Protein AF-A0A5M5C0R5-F1 (afdb_monomer)

Secondary structure (DSSP, 8-state):
----GGG-HHHHTTPPPPPPP-TTS-HHHHHHHHHHHHHHH------TTSSB-TT-PBP-----GGGTS----HHHHHH-TTSPPBTTSEEGGGTTEEP-B-TT--

Mean predicted aligned error: 13.59 Å

Organism: Bacteroides ovatus (NCBI:txid28116)

Solvent-accessible surface area (backbone atoms only — not comparable to full-atom values): 6983 Å² total; per-residue (Å²): 141,86,81,56,75,74,67,36,71,47,55,67,68,73,49,81,80,79,78,78,78,59,87,90,50,65,60,68,63,45,50,48,55,52,48,52,52,43,71,76,68,59,78,77,80,85,64,92,80,83,39,55,48,101,83,69,47,77,57,72,89,76,90,53,61,47,80,81,46,84,56,70,55,63,72,58,40,71,75,37,76,84,64,72,31,28,45,67,28,60,20,69,89,60,82,50,39,73,21,77,36,62,94,81,76,125

Sequence (106 aa):
GGTNVDDDPLVKAGITRPAAMDLRKDLASEQDRLKEFYSNYLTRKTKKGDSYDDSHSPLYIAFLPRYYILGFHQGIQGNNSTLLQTIGWGDYNNGGANGTFDPLAE

Foldseek 3Di:
DDDDPCNPQCVVVVHDDDDDQDPVDDRVVSVVVNVVVCVVRVDDDDDPPDAADPVRDGDDDDPFPCVVDPWDDPVVCVVPVPDFTEARFFRPSVVGDGTDDDPPPD

Radius of gyration: 24.73 Å; Cα contacts (8 Å, |Δi|>4): 86; chains: 1; bounding box: 48×37×63 Å

Structure (mmCIF, N/CA/C/O backbone):
data_AF-A0A5M5C0R5-F1
#
_entry.id   AF-A0A5M5C0R5-F1
#
loop_
_atom_site.group_PDB
_atom_site.id
_atom_site.type_symbol
_atom_site.label_atom_id
_atom_site.label_alt_id
_atom_site.label_comp_id
_atom_site.label_asym_id
_atom_site.label_entity_id
_atom_site.label_seq_id
_atom_site.pdbx_PDB_ins_code
_atom_site.Cartn_x
_atom_site.Cartn_y
_atom_site.Cartn_z
_atom_site.occupancy
_atom_site.B_iso_or_equiv
_atom_site.auth_seq_id
_atom_site.auth_comp_id
_atom_site.auth_asym_id
_atom_site.auth_atom_id
_atom_site.pdbx_PDB_model_num
ATOM 1 N N . GLY A 1 1 ? 7.783 2.047 33.571 1.00 43.91 1 GLY A N 1
ATOM 2 C CA . GLY A 1 1 ? 6.763 1.249 32.874 1.00 43.91 1 GLY A CA 1
ATOM 3 C C . GLY A 1 1 ? 5.533 1.260 33.739 1.00 43.91 1 GLY A C 1
ATOM 4 O O . GLY A 1 1 ? 5.606 0.741 34.839 1.00 43.91 1 GLY A O 1
ATOM 5 N N . GLY A 1 2 ? 4.482 1.949 33.314 1.00 54.00 2 GLY A N 1
ATOM 6 C CA . GLY A 1 2 ? 3.274 2.160 34.107 1.00 54.00 2 GLY A CA 1
ATOM 7 C C . GLY A 1 2 ? 2.143 2.477 33.151 1.00 54.00 2 GLY A C 1
ATOM 8 O O . GLY A 1 2 ? 1.953 3.628 32.789 1.00 54.00 2 GLY A O 1
ATOM 9 N N . THR A 1 3 ? 1.504 1.433 32.646 1.00 58.03 3 THR A N 1
ATOM 10 C CA . THR A 1 3 ? 0.257 1.541 31.892 1.00 58.03 3 THR A CA 1
ATOM 11 C C . THR A 1 3 ? -0.794 0.863 32.748 1.00 58.03 3 THR A C 1
ATOM 13 O O . THR A 1 3 ? -0.760 -0.361 32.898 1.00 58.03 3 THR A O 1
ATOM 16 N N . ASN A 1 4 ? -1.658 1.660 33.366 1.00 75.94 4 ASN A N 1
ATOM 17 C CA . ASN A 1 4 ? -2.819 1.179 34.103 1.00 75.94 4 ASN A CA 1
ATOM 18 C C . ASN A 1 4 ? -3.977 0.935 33.126 1.00 75.94 4 ASN A C 1
ATOM 20 O O . ASN A 1 4 ? -3.943 1.390 31.984 1.00 75.94 4 ASN A O 1
ATOM 24 N N . VAL A 1 5 ? -5.016 0.218 33.561 1.00 70.88 5 VAL A N 1
ATOM 25 C CA . VAL A 1 5 ? -6.223 -0.016 32.740 1.00 70.88 5 VAL A CA 1
ATOM 26 C C . VAL A 1 5 ? -6.858 1.307 32.294 1.00 70.88 5 VAL A C 1
ATOM 28 O O . VAL A 1 5 ? -7.346 1.407 31.172 1.00 70.88 5 VAL A O 1
ATOM 31 N N . ASP A 1 6 ? -6.761 2.343 33.125 1.00 76.19 6 ASP A N 1
ATOM 32 C CA . ASP A 1 6 ? -7.277 3.685 32.834 1.00 76.19 6 ASP A CA 1
ATOM 33 C C . ASP A 1 6 ? -6.504 4.412 31.716 1.00 76.19 6 ASP A C 1
ATOM 35 O O . ASP A 1 6 ? -7.011 5.369 31.128 1.00 76.19 6 ASP A O 1
ATOM 39 N N . ASP A 1 7 ? -5.291 3.951 31.387 1.00 77.69 7 ASP A N 1
ATOM 40 C CA . ASP A 1 7 ? -4.486 4.485 30.282 1.00 77.69 7 ASP A CA 1
ATOM 41 C C . ASP A 1 7 ? -4.867 3.872 28.922 1.00 77.69 7 ASP A C 1
ATOM 43 O O . ASP A 1 7 ? -4.337 4.286 27.885 1.00 77.69 7 ASP A O 1
ATOM 47 N N . ASP A 1 8 ? -5.776 2.890 28.894 1.00 78.94 8 ASP A N 1
ATOM 48 C CA . ASP A 1 8 ? -6.292 2.318 27.653 1.00 78.94 8 ASP A CA 1
ATOM 49 C C . ASP A 1 8 ? -7.075 3.391 26.869 1.00 78.94 8 ASP A C 1
ATOM 51 O O . ASP A 1 8 ? -8.055 3.946 27.378 1.00 78.94 8 ASP A O 1
ATOM 55 N N . PRO A 1 9 ? -6.692 3.694 25.614 1.00 79.25 9 PRO A N 1
ATOM 56 C CA . PRO A 1 9 ? -7.361 4.710 24.807 1.00 79.25 9 PRO A CA 1
ATOM 57 C C . PRO A 1 9 ? -8.855 4.438 24.588 1.00 79.25 9 PRO A C 1
ATOM 59 O O . PRO A 1 9 ? -9.615 5.394 24.449 1.00 79.25 9 PRO A O 1
ATOM 62 N N . LEU A 1 10 ? -9.292 3.173 24.591 1.00 83.19 10 LEU A N 1
ATOM 63 C CA . LEU A 1 10 ? -10.714 2.835 24.481 1.00 83.19 10 LEU A CA 1
ATOM 64 C C . LEU A 1 10 ? -11.460 3.125 25.789 1.00 83.19 10 LEU A C 1
ATOM 66 O O . LEU A 1 10 ? -12.554 3.686 25.755 1.00 83.19 10 LEU A O 1
ATOM 70 N N . VAL A 1 11 ? -10.842 2.824 26.937 1.00 84.25 11 VAL A N 1
ATOM 71 C CA . VAL A 1 11 ? -11.403 3.106 28.271 1.00 84.25 11 VAL A CA 1
ATOM 72 C C . VAL A 1 11 ? -11.503 4.613 28.499 1.00 84.25 11 VAL A C 1
ATOM 74 O O . VAL A 1 11 ? -12.562 5.111 28.873 1.00 84.25 11 VAL A O 1
ATOM 77 N N . LYS A 1 12 ? -10.445 5.367 28.179 1.00 83.38 12 LYS A N 1
ATOM 78 C CA . LYS A 1 12 ? -10.418 6.832 28.302 1.00 83.38 12 LYS A CA 1
ATOM 79 C C . LYS A 1 12 ? -11.450 7.533 27.413 1.00 83.38 12 LYS A C 1
ATOM 81 O O . LYS A 1 12 ? -11.945 8.598 27.771 1.00 83.38 12 LYS A O 1
ATOM 86 N N . ALA A 1 13 ? -11.770 6.946 26.262 1.00 82.62 13 ALA A N 1
ATOM 87 C CA . ALA A 1 13 ? -12.794 7.443 25.348 1.00 82.62 13 ALA A CA 1
ATOM 88 C C . ALA A 1 13 ? -14.220 6.969 25.702 1.00 82.62 13 ALA A C 1
ATOM 90 O O . ALA A 1 13 ? -15.163 7.323 24.998 1.00 82.62 13 ALA A O 1
ATOM 91 N N . GLY A 1 14 ? -14.395 6.176 26.768 1.00 86.69 14 GLY A N 1
ATOM 92 C CA . GLY A 1 14 ? -15.698 5.642 27.179 1.00 86.69 14 GLY A CA 1
ATOM 93 C C . GLY A 1 14 ? -16.268 4.588 26.223 1.00 86.69 14 GLY A C 1
ATOM 94 O O . GLY A 1 14 ? -17.473 4.342 26.222 1.00 86.69 14 GLY A O 1
ATOM 95 N N . ILE A 1 15 ? -15.427 3.974 25.388 1.00 87.12 15 ILE A N 1
ATOM 96 C CA . ILE A 1 15 ? -15.841 3.004 24.373 1.00 87.12 15 ILE A CA 1
ATOM 97 C C . ILE A 1 15 ? -15.742 1.595 24.954 1.00 87.12 15 ILE A C 1
ATOM 99 O O . ILE A 1 15 ? -14.687 1.157 25.415 1.00 87.12 15 ILE A O 1
ATOM 103 N N . THR A 1 16 ? -16.840 0.844 24.880 1.00 88.25 16 THR A N 1
ATOM 104 C CA . THR A 1 16 ? -16.852 -0.568 25.285 1.00 88.25 16 THR A CA 1
ATOM 105 C C . THR A 1 16 ? -16.280 -1.445 24.174 1.00 88.25 16 THR A C 1
ATOM 107 O O . THR A 1 16 ? -16.625 -1.289 23.004 1.00 88.25 16 THR A O 1
ATOM 110 N N . ARG A 1 17 ? -15.402 -2.387 24.538 1.00 85.25 17 ARG A N 1
ATOM 111 C CA . ARG A 1 17 ? -14.807 -3.341 23.591 1.00 85.25 17 ARG A CA 1
ATOM 112 C C . ARG A 1 17 ? -15.885 -4.258 22.993 1.00 85.25 17 ARG A C 1
ATOM 114 O O . ARG A 1 17 ? -16.789 -4.676 23.718 1.00 85.25 17 ARG A O 1
ATOM 121 N N . PRO A 1 18 ? -15.789 -4.615 21.702 1.00 89.44 18 PRO A N 1
ATOM 122 C CA . PRO A 1 18 ? -16.727 -5.535 21.089 1.00 89.44 18 PRO A CA 1
ATOM 123 C C . PRO A 1 18 ? -16.563 -6.925 21.706 1.00 89.44 18 PRO A C 1
ATOM 125 O O . PRO A 1 18 ? -15.462 -7.323 22.093 1.00 89.44 18 PRO A O 1
ATOM 128 N N . ALA A 1 19 ? -17.650 -7.692 21.742 1.00 90.50 19 ALA A N 1
ATOM 129 C CA . ALA A 1 19 ? -17.567 -9.110 22.063 1.00 90.50 19 ALA A CA 1
ATOM 130 C C . ALA A 1 19 ? -16.679 -9.841 21.042 1.00 90.50 19 ALA A C 1
ATOM 132 O O . ALA A 1 19 ? -16.635 -9.462 19.863 1.00 90.50 19 ALA A O 1
ATOM 133 N N . ALA A 1 20 ? -16.008 -10.902 21.501 1.00 89.62 20 ALA A N 1
ATOM 134 C CA . ALA A 1 20 ? -15.239 -11.793 20.641 1.00 89.62 20 ALA A CA 1
ATOM 135 C C . ALA A 1 20 ? -16.111 -12.365 19.510 1.00 89.62 20 ALA A C 1
ATOM 137 O O . ALA A 1 20 ? -17.335 -12.434 19.628 1.00 89.62 20 ALA A O 1
ATOM 138 N N . MET A 1 21 ? -15.463 -12.759 18.416 1.00 91.06 21 MET A N 1
ATOM 139 C CA . MET A 1 21 ? -16.134 -13.380 17.277 1.00 91.06 21 MET A CA 1
ATOM 140 C C . MET A 1 21 ? -16.837 -14.671 17.705 1.00 91.06 21 MET A C 1
ATOM 142 O O . MET A 1 21 ? -16.207 -15.556 18.287 1.00 91.06 21 MET A O 1
ATOM 146 N N . ASP A 1 22 ? -18.125 -14.793 17.391 1.00 91.94 22 ASP A N 1
ATOM 147 C CA . ASP A 1 22 ? -18.856 -16.041 17.605 1.00 91.94 22 ASP A CA 1
ATOM 148 C C . ASP A 1 22 ? -18.689 -16.969 16.396 1.00 91.94 22 ASP A C 1
ATOM 150 O O . ASP A 1 22 ? -19.340 -16.798 15.369 1.00 91.94 22 ASP A O 1
ATOM 154 N N . LEU A 1 23 ? -17.838 -17.990 16.538 1.00 92.81 23 LEU A N 1
ATOM 155 C CA . LEU A 1 23 ? -17.542 -18.962 15.475 1.00 92.81 23 LEU A CA 1
ATOM 156 C C . LEU A 1 23 ? -18.738 -19.844 15.080 1.00 92.81 23 LEU A C 1
ATOM 158 O O . LEU A 1 23 ? -18.638 -20.617 14.132 1.00 92.81 23 LEU A O 1
ATOM 162 N N . ARG A 1 24 ? -19.851 -19.773 15.818 1.00 93.75 24 ARG A N 1
ATOM 163 C CA . ARG A 1 24 ? -21.090 -20.505 15.510 1.00 93.75 24 ARG A CA 1
ATOM 164 C C . ARG A 1 24 ? -22.002 -19.736 14.551 1.00 93.75 24 ARG A C 1
ATOM 166 O O . ARG A 1 24 ? -22.993 -20.298 14.092 1.00 93.75 24 ARG A O 1
ATOM 173 N N . LYS A 1 25 ? -21.714 -18.457 14.297 1.00 92.31 25 LYS A N 1
ATOM 174 C CA . LYS A 1 25 ? -22.447 -17.602 13.355 1.00 92.31 25 LYS A CA 1
ATOM 175 C C . LYS A 1 25 ? -21.710 -17.521 12.020 1.00 92.31 25 LYS A C 1
ATOM 177 O O . LYS A 1 25 ? -20.612 -18.051 11.871 1.00 92.31 25 LYS A O 1
ATOM 182 N N . ASP A 1 26 ? -22.324 -16.842 11.057 1.00 93.88 26 ASP A N 1
ATOM 183 C CA . ASP A 1 26 ? -21.658 -16.505 9.804 1.00 93.88 26 ASP A CA 1
ATOM 184 C C . ASP A 1 26 ? -20.373 -15.700 10.064 1.00 93.88 26 ASP A C 1
ATOM 186 O O . ASP A 1 26 ? -20.394 -14.655 10.722 1.00 93.88 26 ASP A O 1
ATOM 190 N N . LEU A 1 27 ? -19.250 -16.206 9.547 1.00 92.75 27 LEU A N 1
ATOM 191 C CA . LEU A 1 27 ? -17.936 -15.624 9.810 1.00 92.75 27 LEU A CA 1
ATOM 192 C C . LEU A 1 27 ? -17.766 -14.263 9.139 1.00 92.75 27 LEU A C 1
ATOM 194 O O . LEU A 1 27 ? -17.156 -13.386 9.744 1.00 92.75 27 LEU A O 1
ATOM 198 N N . ALA A 1 28 ? -18.285 -14.077 7.923 1.00 93.38 28 ALA A N 1
ATOM 199 C CA . ALA A 1 28 ? -18.131 -12.816 7.200 1.00 93.38 28 ALA A CA 1
ATOM 200 C C . ALA A 1 28 ? -18.808 -11.669 7.963 1.00 93.38 28 ALA A C 1
ATOM 202 O O . ALA A 1 28 ? -18.186 -10.643 8.228 1.00 93.38 28 ALA A O 1
ATOM 203 N N . SER A 1 29 ? -20.033 -11.901 8.435 1.00 91.50 29 SER A N 1
ATOM 204 C CA . SER A 1 29 ? -20.790 -10.934 9.234 1.00 91.50 29 SER A CA 1
ATOM 205 C C . SER A 1 29 ? -20.084 -10.563 10.546 1.00 91.50 29 SER A C 1
ATOM 207 O O . SER A 1 29 ? -20.025 -9.390 10.924 1.00 91.50 29 SER A O 1
ATOM 209 N N . GLU A 1 30 ? -19.519 -11.542 11.260 1.00 93.00 30 GLU A N 1
ATOM 210 C CA . GLU A 1 30 ? -18.774 -11.262 12.494 1.00 93.00 30 GLU A CA 1
ATOM 211 C C . GLU A 1 30 ? -17.438 -10.548 12.229 1.00 93.00 30 GLU A C 1
ATOM 213 O O . GLU A 1 30 ? -17.031 -9.688 13.018 1.00 93.00 30 GLU A O 1
ATOM 218 N N . GLN A 1 31 ? -16.766 -10.863 11.118 1.00 92.56 31 GLN A N 1
ATOM 219 C CA . GLN A 1 31 ? -15.555 -10.168 10.684 1.00 92.56 31 GLN A CA 1
ATOM 220 C C . GLN A 1 31 ? -15.845 -8.712 10.321 1.00 92.56 31 GLN A C 1
ATOM 222 O O . GLN A 1 31 ? -15.105 -7.831 10.760 1.00 92.56 31 GLN A O 1
ATOM 227 N N . ASP A 1 32 ? -16.930 -8.443 9.595 1.00 94.06 32 ASP A N 1
ATOM 228 C CA . ASP A 1 32 ? -17.336 -7.088 9.222 1.00 94.06 32 ASP A CA 1
ATOM 229 C C . ASP A 1 32 ? -17.688 -6.244 10.453 1.00 94.06 32 ASP A C 1
ATOM 231 O O . ASP A 1 32 ? -17.211 -5.114 10.579 1.00 94.06 32 ASP A O 1
ATOM 235 N N . ARG A 1 33 ? -18.405 -6.817 11.430 1.00 93.5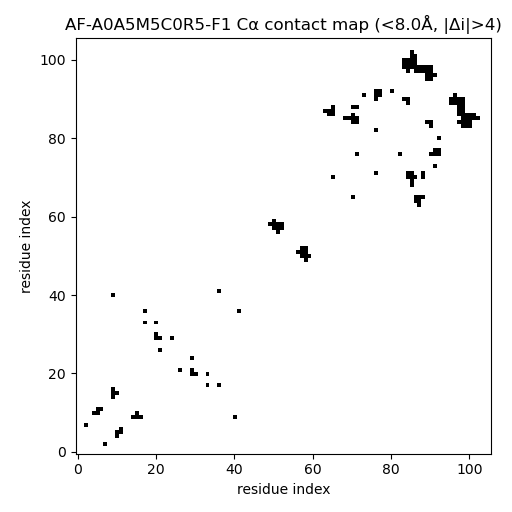6 33 ARG A N 1
ATOM 236 C CA . ARG A 1 33 ? -18.694 -6.160 12.717 1.00 93.56 33 ARG A CA 1
ATOM 237 C C . ARG A 1 33 ? -17.419 -5.744 13.455 1.00 93.56 33 ARG A C 1
ATOM 239 O O . ARG A 1 33 ? -17.324 -4.631 13.977 1.00 93.56 33 ARG A O 1
ATOM 246 N N . LEU A 1 34 ? -16.441 -6.647 13.554 1.00 92.38 34 LEU A N 1
ATOM 247 C CA . LEU A 1 34 ? -15.174 -6.351 14.226 1.00 92.38 34 LEU A CA 1
ATOM 248 C C . LEU A 1 34 ? -14.342 -5.341 13.434 1.00 92.38 34 LEU A C 1
ATOM 250 O O . LEU A 1 34 ? -13.758 -4.432 14.027 1.00 92.38 34 LEU A O 1
ATOM 254 N N . LYS A 1 35 ? -14.313 -5.468 12.105 1.00 90.31 35 LYS A N 1
ATOM 255 C CA . LYS A 1 35 ? -13.638 -4.534 11.204 1.00 90.31 35 LYS A CA 1
ATOM 256 C C . LYS A 1 35 ? -14.174 -3.120 11.384 1.00 90.31 35 LYS A C 1
ATOM 258 O O . LYS A 1 35 ? -13.376 -2.214 11.590 1.00 90.31 35 LYS A O 1
ATOM 263 N N . GLU A 1 36 ? -15.493 -2.941 11.383 1.00 91.81 36 GLU A N 1
ATOM 264 C CA . GLU A 1 36 ? -16.129 -1.638 11.592 1.00 91.81 36 GLU A CA 1
ATOM 265 C C . GLU A 1 36 ? -15.727 -1.020 12.938 1.00 91.81 36 GLU A C 1
ATOM 267 O O . GLU A 1 36 ? -15.311 0.139 12.988 1.00 91.81 36 GLU A O 1
ATOM 272 N N . PHE A 1 37 ? -15.752 -1.804 14.023 1.00 91.88 37 PHE A N 1
ATOM 273 C CA . PHE A 1 37 ? -15.306 -1.329 15.335 1.00 91.88 37 PHE A CA 1
ATOM 274 C C . PHE A 1 37 ? -13.852 -0.835 15.302 1.00 91.88 37 PHE A C 1
ATOM 276 O O . PHE A 1 37 ? -13.558 0.279 15.741 1.00 91.88 37 PHE A O 1
ATOM 283 N N . TYR A 1 38 ? -12.928 -1.648 14.783 1.00 87.38 38 TYR A N 1
ATOM 284 C CA . TYR A 1 38 ? -11.513 -1.279 14.767 1.00 87.38 38 TYR A CA 1
ATOM 285 C C . TYR A 1 38 ? -11.228 -0.122 13.808 1.00 87.38 38 TYR A C 1
ATOM 287 O O . TYR A 1 38 ? -10.432 0.747 14.145 1.00 87.38 38 TYR A O 1
ATOM 295 N N . SER A 1 39 ? -11.899 -0.047 12.660 1.00 86.81 39 SER A N 1
ATOM 296 C CA . SER A 1 39 ? -11.758 1.083 11.740 1.00 86.81 39 SER A CA 1
ATOM 297 C C . SER A 1 39 ? -12.214 2.408 12.358 1.00 86.81 39 SER A C 1
ATOM 299 O O . SER A 1 39 ? -11.581 3.429 12.104 1.00 86.81 39 SER A O 1
ATOM 301 N N . ASN A 1 40 ? -13.259 2.393 13.190 1.00 89.12 40 ASN A N 1
ATOM 302 C CA . ASN A 1 40 ? -13.807 3.605 13.802 1.00 89.12 40 ASN A CA 1
ATOM 303 C C . ASN A 1 40 ? -13.052 4.055 15.060 1.00 89.12 40 ASN A C 1
ATOM 305 O O . ASN A 1 40 ? -12.921 5.255 15.300 1.00 89.12 40 ASN A O 1
ATOM 309 N N . TYR A 1 41 ? -12.567 3.114 15.875 1.00 87.00 41 TYR A N 1
ATOM 310 C CA . TYR A 1 41 ? -12.063 3.427 17.218 1.00 87.00 41 TYR A CA 1
ATOM 311 C C . TYR A 1 41 ? -10.573 3.143 17.430 1.00 87.00 41 TYR A C 1
ATOM 313 O O . TYR A 1 41 ? -9.993 3.628 18.404 1.00 87.00 41 TYR A O 1
ATOM 321 N N . LEU A 1 42 ? -9.921 2.382 16.545 1.00 79.44 42 LEU A N 1
ATOM 322 C CA . LEU A 1 42 ? -8.493 2.091 16.659 1.00 79.44 42 LEU A CA 1
ATOM 323 C C . LEU A 1 42 ? -7.670 3.056 15.804 1.00 79.44 42 LEU A C 1
ATOM 325 O O . LEU A 1 42 ? -7.252 2.751 14.688 1.00 79.44 42 LEU A O 1
ATOM 329 N N . THR A 1 43 ? -7.353 4.215 16.372 1.00 73.81 43 THR A N 1
ATOM 330 C CA . THR A 1 43 ? -6.415 5.148 15.744 1.00 73.81 43 THR A CA 1
ATOM 331 C C . THR A 1 43 ? -4.982 4.702 16.013 1.00 73.81 43 THR A C 1
ATOM 333 O O . THR A 1 43 ? -4.476 4.792 17.135 1.00 73.81 43 THR A O 1
ATOM 336 N N . ARG A 1 44 ? -4.286 4.226 14.975 1.00 70.00 44 ARG A N 1
ATOM 337 C CA . ARG A 1 44 ? -2.860 3.898 15.082 1.00 70.00 44 ARG A CA 1
ATOM 338 C C . ARG A 1 44 ? -2.060 5.178 15.319 1.00 70.00 44 ARG A C 1
ATOM 340 O O . ARG A 1 44 ? -2.160 6.136 14.559 1.00 70.00 44 ARG A O 1
ATOM 347 N N . LYS A 1 45 ? -1.203 5.175 16.340 1.00 65.81 45 LYS A N 1
ATOM 348 C CA . LYS A 1 45 ? -0.250 6.268 16.555 1.00 65.81 45 L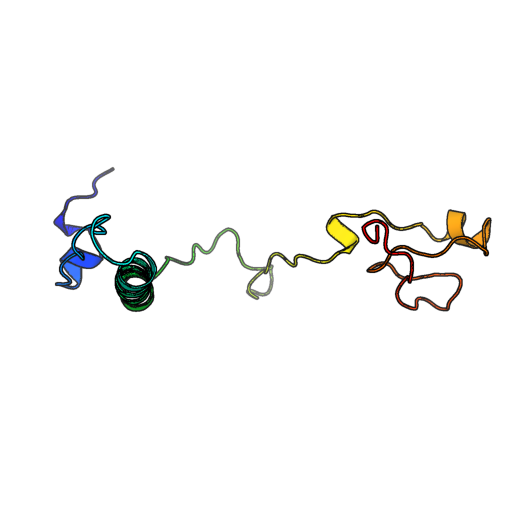YS A CA 1
ATOM 349 C C . LYS A 1 45 ? 0.797 6.255 15.441 1.00 65.81 45 LYS A C 1
ATOM 351 O O . LYS A 1 45 ? 1.585 5.314 15.343 1.00 65.81 45 LYS A O 1
ATOM 356 N N . THR A 1 46 ? 0.843 7.309 14.636 1.00 62.88 46 THR A N 1
ATOM 357 C CA . THR A 1 46 ? 1.957 7.587 13.726 1.00 62.88 46 THR A CA 1
ATOM 358 C C . THR A 1 46 ? 3.185 7.935 14.569 1.00 62.88 46 THR A C 1
ATOM 360 O O . THR A 1 46 ? 3.238 8.977 15.225 1.00 62.88 46 THR A O 1
ATOM 363 N N . LYS A 1 47 ? 4.173 7.034 14.631 1.00 64.00 47 LYS A N 1
ATOM 364 C CA . LYS A 1 47 ? 5.476 7.350 15.233 1.00 64.00 47 LYS A CA 1
ATOM 365 C C . LYS A 1 47 ? 6.300 8.139 14.217 1.00 64.00 47 LYS A C 1
ATOM 367 O O . LYS A 1 47 ? 6.477 7.692 13.092 1.00 64.00 47 LYS A O 1
ATOM 372 N N . LYS A 1 48 ? 6.855 9.273 14.649 1.00 57.09 48 LYS A N 1
ATOM 373 C CA . LYS A 1 48 ? 7.696 10.186 13.850 1.00 57.09 48 LYS A CA 1
ATOM 374 C C . LYS A 1 48 ? 9.047 9.606 13.373 1.00 57.09 48 LYS A C 1
ATOM 376 O O . LYS A 1 48 ? 9.835 10.359 12.825 1.00 57.09 48 LYS A O 1
ATOM 381 N N . GLY A 1 49 ? 9.336 8.326 13.614 1.00 60.03 49 GLY A N 1
ATOM 382 C CA . GLY A 1 49 ? 10.667 7.743 13.388 1.00 60.03 49 GLY A CA 1
ATOM 383 C C . GLY A 1 49 ? 10.880 7.113 12.011 1.00 60.03 49 GLY A C 1
ATOM 384 O O . GLY A 1 49 ? 11.944 7.293 11.440 1.00 60.03 49 GLY A O 1
ATOM 385 N N . ASP A 1 50 ? 9.872 6.427 11.461 1.00 56.12 50 ASP A N 1
ATOM 386 C CA . ASP A 1 50 ? 10.120 5.453 10.378 1.00 56.12 50 ASP A CA 1
ATOM 387 C C . ASP A 1 50 ? 9.366 5.761 9.078 1.00 56.12 50 ASP A C 1
ATOM 389 O O . ASP A 1 50 ? 9.354 4.954 8.153 1.00 56.12 50 ASP A O 1
ATOM 393 N N . SER A 1 51 ? 8.644 6.880 9.015 1.00 64.56 51 SER A N 1
ATOM 394 C CA . SER A 1 51 ? 7.652 7.104 7.955 1.00 64.56 51 SER A CA 1
ATOM 395 C C . SER A 1 51 ? 7.764 8.457 7.278 1.00 64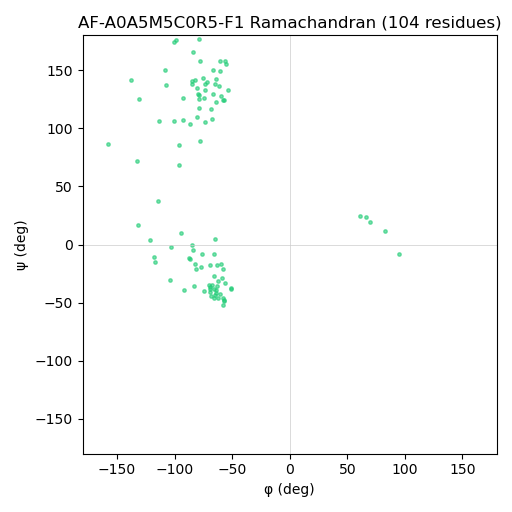.56 51 SER A C 1
ATOM 397 O O . SER A 1 51 ? 6.806 8.847 6.630 1.00 64.56 51 SER A O 1
ATOM 399 N N . TYR A 1 52 ? 8.876 9.178 7.419 1.00 72.12 52 TYR A N 1
ATOM 400 C CA . TYR A 1 52 ? 9.050 10.485 6.788 1.00 72.12 52 TYR A CA 1
ATOM 401 C C . TYR A 1 52 ? 10.450 10.641 6.195 1.00 72.12 52 TYR A C 1
ATOM 403 O O . TYR A 1 52 ? 11.415 10.163 6.786 1.00 72.12 52 TYR A O 1
ATOM 411 N N . ASP A 1 53 ? 10.542 11.285 5.031 1.00 73.44 53 A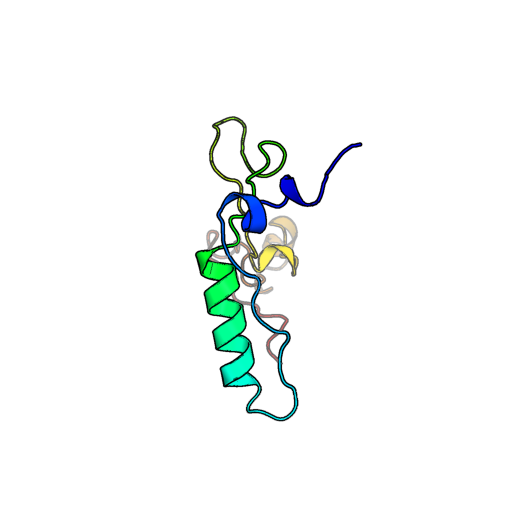SP A N 1
ATOM 412 C CA . ASP A 1 53 ? 11.815 11.719 4.452 1.00 73.44 53 ASP A CA 1
ATOM 413 C C . ASP A 1 53 ? 12.325 13.012 5.117 1.00 73.44 53 ASP A C 1
ATOM 415 O O . ASP A 1 53 ? 11.647 13.611 5.959 1.00 73.44 53 ASP A O 1
ATOM 419 N N . ASP A 1 54 ? 13.512 13.479 4.717 1.00 76.25 54 ASP A N 1
ATOM 420 C CA . ASP A 1 54 ? 14.115 14.721 5.228 1.00 76.25 54 ASP A CA 1
ATOM 421 C C . ASP A 1 54 ? 13.224 15.963 4.996 1.00 76.25 54 ASP A C 1
ATOM 423 O O . ASP A 1 54 ? 13.335 16.965 5.707 1.00 76.25 54 ASP A O 1
ATOM 427 N N . SER A 1 55 ? 12.291 15.891 4.040 1.00 81.25 55 SER A N 1
ATOM 428 C CA . SER A 1 55 ? 11.320 16.941 3.708 1.00 81.25 55 SER A CA 1
ATOM 429 C C . SER A 1 55 ? 9.969 16.771 4.417 1.00 81.25 55 SER A C 1
ATOM 431 O O . SER A 1 55 ? 9.028 17.503 4.115 1.00 81.25 55 SER A O 1
ATOM 433 N N . HIS A 1 56 ? 9.858 15.849 5.381 1.00 70.88 56 HIS A N 1
ATOM 434 C CA . HIS A 1 56 ? 8.624 15.529 6.108 1.00 70.88 56 HIS A CA 1
ATOM 435 C C . HIS A 1 56 ? 7.476 15.002 5.227 1.00 70.88 56 HIS A C 1
ATOM 437 O O . HIS A 1 56 ? 6.306 15.067 5.621 1.00 70.88 56 HIS A O 1
ATOM 443 N N . SER A 1 57 ? 7.781 14.418 4.069 1.00 77.75 57 SER A N 1
ATOM 444 C CA . SER A 1 57 ? 6.790 13.696 3.267 1.00 77.75 57 SER A CA 1
ATOM 445 C C . SER A 1 57 ? 6.659 12.255 3.760 1.00 77.75 57 SER A C 1
ATOM 447 O O . SER A 1 57 ? 7.680 11.635 4.064 1.00 77.75 57 SER A O 1
ATOM 449 N N . PRO A 1 58 ? 5.437 11.690 3.851 1.00 73.56 58 PRO A N 1
ATOM 450 C CA . PRO A 1 58 ? 5.264 10.301 4.245 1.00 73.56 58 PRO A CA 1
ATOM 451 C C . PRO A 1 58 ? 6.008 9.344 3.303 1.00 73.56 58 PRO A C 1
ATOM 453 O O . PRO A 1 58 ? 5.772 9.349 2.094 1.00 73.56 58 PRO A O 1
ATOM 456 N N . LEU A 1 59 ? 6.880 8.503 3.853 1.00 71.75 59 LEU A N 1
ATOM 457 C CA . LEU A 1 59 ? 7.514 7.411 3.126 1.00 71.75 59 LEU A CA 1
ATOM 458 C C . LEU A 1 59 ? 6.533 6.246 3.019 1.00 71.75 59 LEU A C 1
ATOM 460 O O . LEU A 1 59 ? 6.027 5.738 4.021 1.00 71.75 59 LEU A O 1
ATOM 464 N N . TYR A 1 60 ? 6.300 5.799 1.790 1.00 70.81 60 TYR A N 1
ATOM 465 C CA . TYR A 1 60 ? 5.514 4.609 1.499 1.00 70.81 60 TYR A CA 1
ATOM 466 C C . TYR A 1 60 ? 6.444 3.496 1.031 1.00 70.81 60 TYR A C 1
ATOM 468 O O . TYR A 1 60 ? 7.332 3.716 0.206 1.00 70.81 60 TYR A O 1
ATOM 476 N N . ILE A 1 61 ? 6.211 2.278 1.519 1.00 71.38 61 ILE A N 1
ATOM 477 C CA . ILE A 1 61 ? 6.817 1.093 0.917 1.00 71.38 61 ILE A CA 1
ATOM 478 C C . ILE A 1 61 ? 6.078 0.850 -0.398 1.00 71.38 61 ILE A C 1
ATOM 480 O O . ILE A 1 61 ? 4.923 0.428 -0.404 1.00 71.38 61 ILE A O 1
ATOM 484 N N . ALA A 1 62 ? 6.726 1.163 -1.516 1.00 73.50 62 ALA A N 1
ATOM 485 C CA . ALA A 1 62 ? 6.200 0.823 -2.827 1.00 73.50 62 ALA A CA 1
ATOM 486 C C . ALA A 1 62 ? 6.477 -0.660 -3.109 1.00 73.50 62 ALA A C 1
ATOM 488 O O . ALA A 1 62 ? 7.616 -1.108 -3.014 1.00 73.50 62 ALA A O 1
ATOM 489 N N . PHE A 1 63 ? 5.457 -1.422 -3.491 1.00 77.81 63 PHE A N 1
ATOM 490 C CA . PHE A 1 63 ? 5.609 -2.819 -3.902 1.00 77.81 63 PHE A CA 1
ATOM 491 C C . PHE A 1 63 ? 5.710 -2.902 -5.425 1.00 77.81 63 PHE A C 1
ATOM 493 O O . PHE A 1 63 ? 4.786 -3.336 -6.107 1.00 77.81 63 PHE A O 1
ATOM 500 N N . LEU A 1 64 ? 6.817 -2.401 -5.976 1.00 78.62 64 LEU A N 1
ATOM 501 C CA . LEU A 1 64 ? 7.034 -2.408 -7.422 1.00 78.62 64 LEU A CA 1
ATOM 502 C C . LEU A 1 64 ? 7.568 -3.776 -7.881 1.00 78.62 64 LEU A C 1
ATOM 504 O O . LEU A 1 64 ? 8.445 -4.320 -7.206 1.00 78.62 64 LEU A O 1
ATOM 508 N N . PRO A 1 65 ? 7.144 -4.298 -9.050 1.00 72.31 65 PRO A N 1
ATOM 509 C CA . PRO A 1 65 ? 7.615 -5.586 -9.579 1.00 72.31 65 PRO A CA 1
ATOM 510 C C . PRO A 1 65 ? 9.146 -5.723 -9.619 1.00 72.31 65 PRO A C 1
ATOM 512 O O . PRO A 1 65 ? 9.698 -6.759 -9.250 1.00 72.31 65 PRO A O 1
ATOM 515 N N . ARG A 1 66 ? 9.849 -4.630 -9.946 1.00 75.75 66 ARG A N 1
ATOM 516 C CA . ARG A 1 66 ? 11.320 -4.564 -9.994 1.00 75.75 66 ARG A CA 1
ATOM 517 C C . ARG A 1 66 ? 12.038 -4.875 -8.674 1.00 75.75 66 ARG A C 1
ATOM 519 O O . ARG A 1 66 ? 13.242 -5.098 -8.688 1.00 75.75 66 ARG A O 1
ATOM 526 N N . TYR A 1 67 ? 11.339 -4.839 -7.537 1.00 82.44 67 TYR A N 1
ATOM 527 C CA . TYR A 1 67 ? 11.918 -5.182 -6.232 1.00 82.44 67 TYR A CA 1
ATOM 528 C C . TYR A 1 67 ? 11.952 -6.685 -5.965 1.00 82.44 67 TYR A C 1
ATOM 530 O O . TYR A 1 67 ? 12.686 -7.123 -5.084 1.00 82.44 67 TYR A O 1
ATOM 538 N N . TYR A 1 68 ? 11.188 -7.467 -6.721 1.00 82.25 68 TYR A N 1
ATOM 539 C CA . TYR A 1 68 ? 11.088 -8.913 -6.543 1.00 82.25 68 TYR A CA 1
ATOM 540 C C . TYR A 1 68 ? 11.874 -9.676 -7.599 1.00 82.25 68 TYR A C 1
ATOM 542 O O . TYR A 1 68 ? 12.386 -10.758 -7.324 1.00 82.25 68 TYR A O 1
ATOM 550 N N . ILE A 1 69 ? 11.984 -9.106 -8.800 1.00 85.19 69 ILE A N 1
ATOM 551 C CA . ILE A 1 69 ? 12.609 -9.762 -9.941 1.00 85.19 69 ILE A CA 1
ATOM 552 C C . ILE A 1 69 ? 13.616 -8.808 -10.568 1.00 85.19 69 ILE A C 1
ATOM 554 O O . ILE A 1 69 ? 13.293 -7.668 -10.914 1.00 85.19 69 ILE A O 1
ATOM 558 N N . LEU A 1 70 ? 14.853 -9.285 -10.688 1.00 88.44 70 LEU A N 1
ATOM 559 C CA . LEU A 1 70 ? 15.957 -8.525 -11.253 1.00 88.44 70 LEU A CA 1
ATOM 560 C C . LEU A 1 70 ? 15.789 -8.364 -12.771 1.00 88.44 70 LEU A C 1
ATOM 562 O O . LEU A 1 70 ? 15.380 -9.288 -13.475 1.00 88.44 70 LEU A O 1
ATOM 566 N N . GLY A 1 71 ? 16.121 -7.174 -13.262 1.00 89.19 71 GLY A N 1
ATOM 567 C CA . GLY A 1 71 ? 16.244 -6.873 -14.685 1.00 89.19 71 GLY A CA 1
ATOM 568 C C . GLY A 1 71 ? 17.702 -6.870 -15.133 1.00 89.19 71 GLY A C 1
ATOM 569 O O . GLY A 1 71 ? 18.629 -6.971 -14.324 1.00 89.19 71 GLY A O 1
ATOM 570 N N . PHE A 1 72 ? 17.916 -6.719 -16.436 1.00 91.31 72 PHE A N 1
ATOM 571 C CA . PHE A 1 72 ? 19.255 -6.636 -17.010 1.00 91.31 72 PHE A CA 1
ATOM 5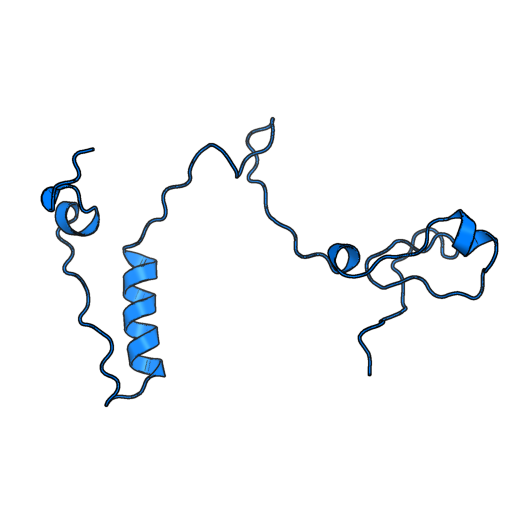72 C C . PHE A 1 72 ? 19.812 -5.214 -16.962 1.00 91.31 72 PHE A C 1
ATOM 574 O O . PHE A 1 72 ? 19.112 -4.244 -17.253 1.00 91.31 72 PHE A O 1
ATOM 581 N N . HIS A 1 73 ? 21.107 -5.101 -16.660 1.00 89.94 73 HIS A N 1
ATOM 582 C CA . HIS A 1 73 ? 21.843 -3.850 -16.822 1.00 89.94 73 HIS A CA 1
ATOM 583 C C . HIS A 1 73 ? 22.214 -3.618 -18.298 1.00 89.94 73 HIS A C 1
ATOM 585 O O . HIS A 1 73 ? 22.325 -4.562 -19.084 1.00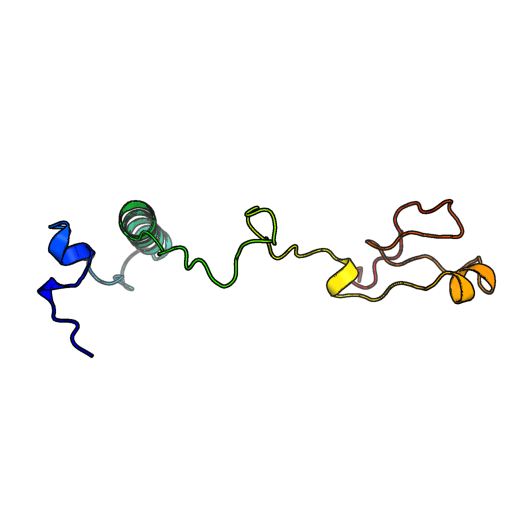 89.94 73 HIS A O 1
ATOM 591 N N . GLN A 1 74 ? 22.472 -2.358 -18.660 1.00 90.06 74 GLN A N 1
ATOM 592 C CA . GLN A 1 74 ? 22.710 -1.923 -20.044 1.00 90.06 74 GLN A CA 1
ATOM 593 C C . GLN A 1 74 ? 23.770 -2.746 -20.796 1.00 90.06 74 GLN A C 1
ATOM 595 O O . GLN A 1 74 ? 23.601 -3.030 -21.976 1.00 90.06 74 GLN A O 1
ATOM 600 N N . GLY A 1 75 ? 24.851 -3.161 -20.130 1.00 91.75 75 GLY A N 1
ATOM 601 C CA . GLY A 1 75 ? 25.922 -3.941 -20.761 1.00 91.75 75 GLY A CA 1
ATOM 602 C C . GLY A 1 75 ? 25.469 -5.319 -21.257 1.00 91.75 75 GLY A C 1
ATOM 603 O O . GLY A 1 75 ? 25.860 -5.734 -22.345 1.00 91.75 75 GLY A O 1
ATOM 604 N N . ILE A 1 76 ? 24.609 -6.014 -20.501 1.00 90.25 76 ILE A N 1
ATOM 605 C CA . ILE A 1 76 ? 24.043 -7.302 -20.937 1.00 90.25 76 ILE A CA 1
ATOM 606 C C . ILE A 1 76 ? 23.101 -7.089 -22.119 1.00 90.25 76 ILE A C 1
ATOM 608 O O . ILE A 1 76 ? 23.195 -7.827 -23.099 1.00 90.25 76 ILE A O 1
ATOM 612 N N . GLN A 1 77 ? 22.243 -6.068 -22.046 1.00 91.00 77 GLN A N 1
ATOM 613 C CA . GLN A 1 77 ? 21.285 -5.764 -23.108 1.00 91.00 77 GLN A CA 1
ATOM 614 C C . GLN A 1 77 ? 21.961 -5.315 -24.407 1.00 91.00 77 GLN A C 1
ATOM 616 O O . GLN A 1 77 ? 21.537 -5.736 -25.479 1.00 91.00 77 GLN A O 1
ATOM 621 N N . GLY A 1 78 ? 23.043 -4.536 -24.323 1.00 88.50 78 GLY A N 1
ATOM 622 C CA . GLY A 1 78 ? 23.802 -4.101 -25.497 1.00 88.50 78 GLY A CA 1
ATOM 623 C C . GLY A 1 78 ? 24.533 -5.246 -26.201 1.00 88.50 78 GLY A C 1
ATOM 624 O O . GLY A 1 78 ? 24.610 -5.263 -27.425 1.00 88.50 78 GLY A O 1
ATOM 625 N N . ASN A 1 79 ? 25.025 -6.231 -25.443 1.00 92.75 79 ASN A N 1
ATOM 626 C CA . ASN A 1 79 ? 25.688 -7.409 -26.010 1.00 92.75 79 ASN A CA 1
ATOM 627 C C . ASN A 1 79 ? 24.704 -8.487 -26.492 1.00 92.75 79 ASN A C 1
ATOM 629 O O . ASN A 1 79 ? 25.073 -9.325 -27.309 1.00 92.75 79 ASN A O 1
ATOM 633 N N . ASN A 1 80 ? 23.467 -8.483 -25.988 1.00 89.75 80 ASN A N 1
ATOM 634 C CA . ASN A 1 80 ? 22.448 -9.487 -26.290 1.00 89.75 80 ASN A CA 1
ATOM 635 C C . ASN A 1 80 ? 21.123 -8.797 -26.628 1.00 89.75 80 ASN A C 1
ATOM 637 O O . ASN A 1 80 ? 20.169 -8.829 -25.850 1.00 89.75 80 ASN A O 1
ATOM 641 N N . SER A 1 81 ? 21.067 -8.167 -27.803 1.00 87.19 81 SER A N 1
ATOM 642 C CA . SER A 1 81 ? 19.938 -7.326 -28.220 1.00 87.19 81 SER A CA 1
ATOM 643 C C . SER A 1 81 ? 18.603 -8.064 -28.360 1.00 87.19 81 SER A C 1
ATOM 645 O O . SER A 1 81 ? 17.551 -7.432 -28.366 1.00 87.19 81 SER A O 1
ATOM 647 N N . THR A 1 82 ? 18.630 -9.394 -28.449 1.00 90.06 82 THR A N 1
ATOM 648 C CA . THR A 1 82 ? 17.437 -10.241 -28.560 1.00 90.06 82 THR A CA 1
ATOM 649 C C . THR A 1 82 ? 16.824 -10.621 -27.211 1.00 90.06 82 THR A C 1
ATOM 651 O O . THR A 1 82 ? 15.728 -11.175 -27.191 1.00 90.06 82 THR A O 1
ATOM 654 N N . LEU A 1 83 ? 17.517 -10.388 -26.089 1.00 89.75 83 LEU A N 1
ATOM 655 C CA . LEU A 1 83 ? 16.975 -10.680 -24.761 1.00 89.75 83 LEU A CA 1
ATOM 656 C C . LEU A 1 83 ? 15.924 -9.636 -24.378 1.00 89.75 83 LEU A C 1
ATOM 658 O O . LEU A 1 83 ? 16.198 -8.437 -24.362 1.00 89.75 83 LEU A O 1
ATOM 662 N N . LEU A 1 84 ? 14.734 -10.113 -24.020 1.00 91.69 84 LEU A N 1
ATOM 663 C CA . LEU A 1 84 ? 13.649 -9.273 -23.524 1.00 91.69 84 LEU A CA 1
ATOM 664 C C . LEU A 1 84 ? 13.948 -8.802 -22.093 1.00 91.69 84 LEU A C 1
ATOM 666 O O . LEU A 1 84 ? 14.425 -9.574 -21.261 1.00 91.69 84 LEU A O 1
ATOM 670 N N . GLN A 1 85 ? 13.661 -7.533 -21.797 1.00 93.00 85 GLN A N 1
ATOM 671 C CA . GLN A 1 85 ? 13.781 -6.975 -20.446 1.00 93.00 85 GLN A CA 1
ATOM 672 C C . GLN A 1 85 ? 12.626 -7.434 -19.550 1.00 93.00 85 GLN A C 1
ATOM 674 O O . GLN A 1 85 ? 11.480 -7.466 -19.997 1.00 93.00 85 GLN A O 1
ATOM 679 N N . THR A 1 86 ? 12.907 -7.687 -18.272 1.00 92.19 86 THR A N 1
ATOM 680 C CA . THR A 1 86 ? 11.902 -8.003 -17.244 1.00 92.19 86 THR A CA 1
ATOM 681 C C . THR A 1 86 ? 10.905 -6.853 -17.051 1.00 92.19 86 THR A C 1
ATOM 683 O O . THR A 1 86 ? 11.304 -5.689 -16.942 1.00 92.19 86 THR A O 1
ATOM 686 N N . ILE A 1 87 ? 9.608 -7.160 -16.943 1.00 89.94 87 ILE A N 1
ATOM 687 C CA . ILE A 1 87 ? 8.562 -6.171 -16.626 1.00 89.94 87 ILE A CA 1
ATOM 688 C C . ILE A 1 87 ? 8.913 -5.400 -15.341 1.00 89.94 87 ILE A C 1
ATOM 690 O O . ILE A 1 87 ? 9.277 -5.974 -14.314 1.00 89.94 87 ILE A O 1
ATOM 694 N N . GLY A 1 88 ? 8.783 -4.072 -15.388 1.00 87.81 88 GLY A N 1
ATOM 695 C CA . GLY A 1 88 ? 9.104 -3.170 -14.277 1.00 87.81 88 GLY A CA 1
ATOM 696 C C . GLY A 1 88 ? 10.516 -2.578 -14.336 1.00 87.81 88 GLY A C 1
ATOM 697 O O . GLY A 1 88 ? 10.820 -1.673 -13.553 1.00 87.81 88 GLY A O 1
ATOM 698 N N . TRP A 1 89 ? 11.356 -3.041 -15.266 1.00 91.50 89 TRP A N 1
ATOM 699 C CA . TR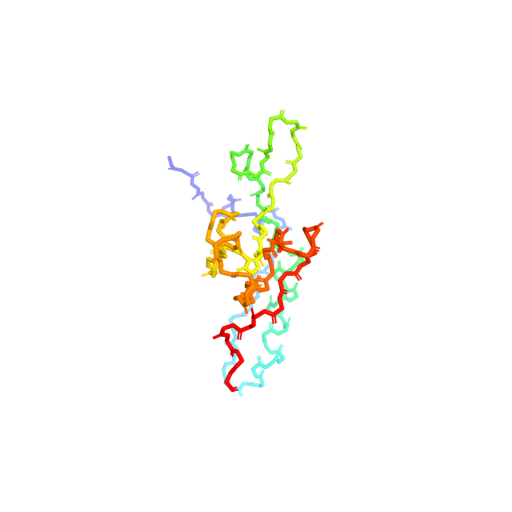P A 1 89 ? 12.666 -2.465 -15.575 1.00 91.50 89 TRP A CA 1
ATOM 700 C C . TRP A 1 89 ? 12.656 -1.746 -16.925 1.00 91.50 89 TRP A C 1
ATOM 702 O O . TRP A 1 89 ? 11.919 -2.120 -17.834 1.00 91.50 89 TRP A O 1
ATOM 712 N N . GLY A 1 90 ? 13.488 -0.711 -17.058 1.00 91.62 90 GLY A N 1
ATOM 713 C CA . GLY A 1 90 ? 13.680 -0.007 -18.326 1.00 91.62 90 GLY A CA 1
ATOM 714 C C . GLY A 1 90 ? 14.505 -0.841 -19.306 1.00 91.62 90 GLY A C 1
ATOM 715 O O . GLY A 1 90 ? 15.545 -1.395 -18.947 1.0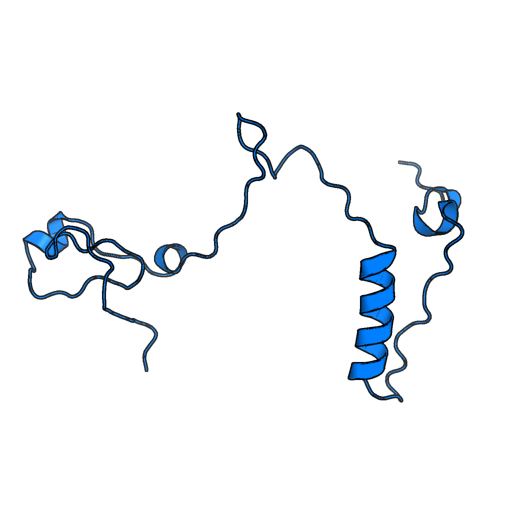0 91.62 90 GLY A O 1
ATOM 716 N N . ASP A 1 91 ? 14.039 -0.931 -20.543 1.00 91.50 91 ASP A N 1
ATOM 717 C CA . ASP A 1 91 ? 14.695 -1.625 -21.639 1.00 91.50 91 ASP A CA 1
ATOM 718 C C . ASP A 1 91 ? 15.583 -0.657 -22.424 1.00 91.50 91 ASP A C 1
ATOM 720 O O . ASP A 1 91 ? 15.109 0.193 -23.180 1.00 91.50 91 ASP A O 1
ATOM 724 N N . TYR A 1 92 ? 16.893 -0.795 -22.256 1.00 90.69 92 TYR A N 1
ATOM 725 C CA . TYR A 1 92 ? 17.892 0.056 -22.891 1.00 90.69 92 TYR A CA 1
ATOM 726 C C . TYR A 1 92 ? 17.928 -0.095 -24.416 1.00 90.69 92 TYR A C 1
ATOM 728 O O . TYR A 1 92 ? 18.268 0.870 -25.099 1.00 90.69 92 TYR A O 1
ATOM 736 N N . ASN A 1 93 ? 17.543 -1.253 -24.960 1.00 88.38 93 ASN A N 1
ATOM 737 C CA . ASN A 1 93 ? 17.491 -1.467 -26.410 1.00 88.38 93 ASN A CA 1
ATOM 738 C C . ASN A 1 93 ? 16.257 -0.817 -27.049 1.00 88.38 93 ASN A C 1
ATOM 740 O O . ASN A 1 93 ? 16.254 -0.540 -28.246 1.00 88.38 93 ASN A O 1
ATOM 744 N N . ASN A 1 94 ? 15.236 -0.522 -26.243 1.00 89.69 94 ASN A N 1
ATOM 745 C CA . ASN A 1 94 ? 13.977 0.084 -26.668 1.00 89.69 94 ASN A CA 1
ATOM 746 C C . ASN A 1 94 ? 13.792 1.491 -26.075 1.00 89.69 94 ASN A C 1
ATOM 748 O O . ASN A 1 94 ? 12.693 1.885 -25.686 1.00 89.69 94 ASN A O 1
ATOM 752 N N . GLY A 1 95 ? 14.883 2.259 -25.974 1.00 85.50 95 GLY A N 1
ATOM 753 C CA . GLY A 1 95 ? 14.835 3.666 -25.560 1.00 85.50 95 GLY A CA 1
ATOM 754 C C . GLY A 1 95 ? 14.383 3.891 -24.113 1.00 85.50 95 GLY A C 1
ATOM 755 O O . GLY A 1 95 ? 13.879 4.963 -23.790 1.00 85.50 95 GLY A O 1
ATOM 756 N N . GLY A 1 96 ? 14.538 2.891 -23.244 1.00 87.94 96 GLY A N 1
ATOM 757 C CA . GLY A 1 96 ? 14.109 2.936 -21.847 1.00 87.94 96 GLY A CA 1
ATOM 758 C C . GLY A 1 96 ? 12.631 2.605 -21.630 1.00 87.94 96 GLY A C 1
ATOM 759 O O . GLY A 1 96 ? 12.132 2.827 -20.526 1.00 87.94 96 GLY A O 1
ATOM 760 N N . ALA A 1 97 ? 11.926 2.087 -22.645 1.00 90.75 97 ALA A N 1
ATOM 761 C CA . ALA A 1 97 ? 10.559 1.590 -22.492 1.00 90.75 97 ALA A CA 1
ATOM 762 C C . ALA A 1 97 ? 10.472 0.500 -21.409 1.00 90.75 97 ALA A C 1
ATOM 764 O O . ALA A 1 97 ? 11.466 -0.135 -21.069 1.00 90.75 97 ALA A O 1
ATOM 765 N N . ASN A 1 98 ? 9.288 0.271 -20.845 1.00 90.56 98 ASN A N 1
ATOM 766 C CA . ASN A 1 98 ? 9.122 -0.783 -19.845 1.00 90.56 98 ASN A CA 1
ATOM 767 C C . ASN A 1 98 ? 9.360 -2.169 -20.469 1.00 90.56 98 ASN A C 1
ATOM 769 O O . ASN A 1 98 ? 8.879 -2.436 -21.571 1.00 90.56 98 ASN A O 1
ATOM 773 N N . GLY A 1 99 ? 10.058 -3.047 -19.749 1.00 90.88 99 GLY A N 1
ATOM 774 C CA . GLY A 1 99 ? 10.291 -4.424 -20.172 1.00 90.88 99 GLY A CA 1
ATOM 775 C C . GLY A 1 99 ? 9.003 -5.224 -20.358 1.00 90.88 99 GLY A C 1
ATOM 776 O O . GLY A 1 99 ? 7.954 -4.882 -19.808 1.00 90.88 99 GLY A O 1
ATOM 777 N N . THR A 1 100 ? 9.094 -6.285 -21.155 1.00 91.69 100 THR A N 1
ATOM 778 C CA . THR A 1 100 ? 7.959 -7.099 -21.620 1.00 91.69 100 THR A CA 1
ATOM 779 C C . THR A 1 100 ? 8.023 -8.554 -21.169 1.00 91.69 100 THR A C 1
ATOM 781 O O . THR A 1 100 ? 7.042 -9.276 -21.317 1.00 91.69 100 THR A O 1
ATOM 784 N N . PHE A 1 101 ? 9.153 -8.999 -20.620 1.00 89.88 101 PHE A N 1
ATOM 785 C CA . PHE A 1 101 ? 9.313 -10.359 -20.129 1.00 89.88 101 PHE A CA 1
ATOM 786 C C . PHE A 1 101 ? 8.655 -10.520 -18.755 1.00 89.88 101 PHE A C 1
ATOM 788 O O . PHE A 1 101 ? 9.068 -9.875 -17.786 1.00 89.88 101 PHE A O 1
ATOM 795 N N . ASP A 1 102 ? 7.646 -11.388 -18.685 1.00 88.62 102 ASP A N 1
ATOM 796 C CA . ASP A 1 102 ? 7.011 -11.811 -17.439 1.00 88.62 102 ASP A CA 1
ATOM 797 C C . ASP A 1 102 ? 7.553 -13.188 -17.013 1.00 88.62 102 ASP A C 1
ATOM 799 O O . ASP A 1 102 ? 7.211 -14.197 -17.626 1.00 88.62 102 ASP A O 1
ATOM 803 N N . PRO A 1 103 ? 8.405 -13.264 -15.983 1.00 80.81 103 PRO A N 1
ATOM 804 C CA . PRO A 1 103 ? 8.948 -14.529 -15.486 1.00 80.81 103 PRO A CA 1
ATOM 805 C C . PRO A 1 103 ? 7.956 -15.345 -14.642 1.00 80.81 103 PRO A C 1
ATOM 807 O O . PRO A 1 103 ? 8.299 -16.453 -14.241 1.00 80.81 103 PRO A O 1
ATOM 810 N N . LEU A 1 104 ? 6.786 -14.792 -14.302 1.00 82.75 104 LEU A N 1
ATOM 811 C CA . LEU A 1 104 ? 5.746 -15.481 -13.529 1.00 82.75 104 LEU A CA 1
ATOM 812 C C . LEU A 1 104 ? 4.581 -15.954 -14.407 1.00 82.75 104 LEU A C 1
ATOM 814 O O . LEU A 1 104 ? 3.645 -16.563 -13.892 1.00 82.75 104 LEU A O 1
ATOM 818 N N . ALA A 1 105 ? 4.625 -15.666 -15.709 1.00 80.00 105 ALA A N 1
ATOM 819 C CA . ALA A 1 105 ? 3.662 -16.166 -16.674 1.00 80.00 105 ALA A CA 1
ATOM 820 C C . ALA A 1 105 ? 3.980 -17.635 -17.018 1.00 80.00 105 ALA A C 1
ATOM 822 O O . ALA A 1 105 ? 4.731 -17.908 -17.954 1.00 80.00 105 ALA A O 1
ATOM 823 N N . GLU A 1 106 ? 3.419 -18.567 -16.242 1.00 54.25 106 GLU A N 1
ATOM 824 C CA . GLU A 1 106 ? 3.199 -19.972 -16.636 1.00 54.25 106 GLU A CA 1
ATOM 825 C 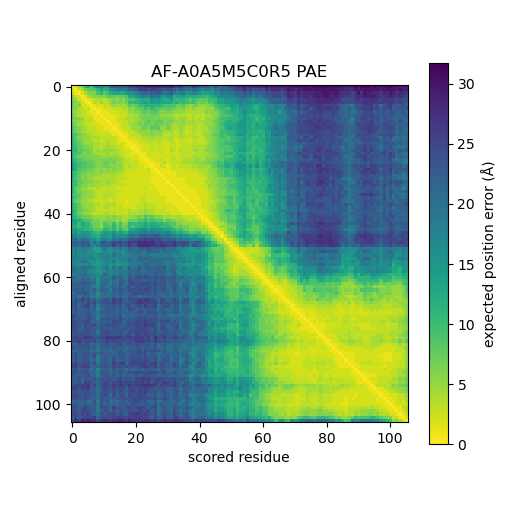C . GLU A 1 106 ? 1.732 -20.210 -17.018 1.00 54.25 106 GLU A C 1
ATOM 827 O O . GLU A 1 106 ? 0.835 -19.667 -16.329 1.00 54.25 106 GLU A O 1
#

pLDDT: mean 82.84, std 10.89, range [43.91, 94.06]